Protein AF-A0A412TAF3-F1 (afdb_monomer)

Solvent-accessible surface area (backbone atoms only — not comparable to full-atom values): 7481 Å² total; per-residue (Å²): 140,86,89,80,89,81,88,76,82,87,78,91,78,76,74,83,85,88,81,88,77,90,71,84,85,82,61,80,84,85,83,58,78,62,48,98,83,64,85,66,54,72,69,39,43,49,52,48,50,59,31,57,79,37,63,73,47,73,43,37,52,54,57,53,39,33,72,66,70,71,43,83,77,82,86,73,52,61,68,49,54,50,38,54,50,51,48,51,57,61,49,42,79,80,38,82,90,62,73,44,70,41,77,44,87,99,55,32,41,22,19,51,133

Foldseek 3Di:
DDDDDDDDDDDPPDPDDDDDPPDDDDDDDDPPGPDPPQDDDQLLVQLCCVQVVPAPDFAALQRSCCRRVVDHDPVDSVVVVVSLVVNQVSVCVPPVPDDQWDADPPGGIHGYD

Nearest PDB structures (foldseek):
  4kny-assembly1_A  TM=8.733E-01  e=1.079E-05  Escherichia coli K-12
  4u88-assembly2_B  TM=8.987E-01  e=2.268E-05  Staphylococcus aureus USA300-ISMMS1
  4kfc-assembly1_A  TM=8.703E-01  e=1.321E-05  Escherichia coli K-12
  3zq7-assembly1_A  TM=8.669E-01  e=2.596E-05  Escherichia coli K-12
  4nhj-assembly1_B  TM=8.649E-01  e=3.639E-05  Klebsiella pneumoniae

Mean predicted aligned error: 11.45 Å

Sequence (113 aa):
MTVTVKITALPIYVAAPFRVKLKSQTFTTYGLIVRKDINFSVKEFDVLYMLYSNPGMAFTKQQIYEAVWHEKANGYFHAVENTIFQIRKKIKKYSSDKNYIKTVVGYGYKFEV

Secondary structure (DSSP, 8-state):
--------S------SSS-----S----SSS----TT----HHHHHHHHHHHTSTT-EEEHHHHHHHHH-S---S--HHHHHHHHHHHHHHHTT-TT---EEEETTTEEEE--

Structure (mmCIF, N/CA/C/O backbone):
data_AF-A0A412TAF3-F1
#
_entry.id   AF-A0A412TAF3-F1
#
loop_
_atom_site.group_PDB
_atom_site.id
_atom_site.type_symbol
_atom_site.label_atom_id
_atom_site.label_alt_id
_atom_site.label_comp_id
_atom_site.label_asym_id
_atom_site.label_entity_id
_atom_site.label_seq_id
_atom_site.pdbx_PDB_ins_code
_atom_site.Cartn_x
_atom_site.Cartn_y
_atom_site.Cartn_z
_atom_site.occupancy
_atom_site.B_iso_or_equiv
_atom_site.auth_seq_id
_atom_site.auth_comp_id
_atom_site.auth_asym_id
_atom_site.auth_atom_id
_atom_site.pdbx_PDB_model_num
ATOM 1 N N . MET A 1 1 ? -14.481 -29.223 -12.472 1.00 42.09 1 MET A N 1
ATOM 2 C CA . MET A 1 1 ? -14.333 -29.632 -11.061 1.00 42.09 1 MET A CA 1
ATOM 3 C C . MET A 1 1 ? -12.915 -30.114 -10.861 1.00 42.09 1 MET A C 1
ATOM 5 O O . MET A 1 1 ? -12.588 -31.125 -11.455 1.00 42.09 1 MET A O 1
ATOM 9 N N . THR A 1 2 ? -12.108 -29.422 -10.062 1.00 19.30 2 THR A N 1
ATOM 10 C CA . THR A 1 2 ? -10.991 -30.034 -9.327 1.00 19.30 2 THR A CA 1
ATOM 11 C C . THR A 1 2 ? -10.478 -29.035 -8.299 1.00 19.30 2 THR A C 1
ATOM 13 O O . THR A 1 2 ? -9.781 -28.073 -8.603 1.00 19.30 2 THR A O 1
ATOM 16 N N . VAL A 1 3 ? -10.861 -29.291 -7.054 1.00 35.84 3 VAL A N 1
ATOM 17 C CA . VAL A 1 3 ? -10.107 -28.896 -5.872 1.00 35.84 3 VAL A CA 1
ATOM 18 C C . VAL A 1 3 ? -9.151 -30.048 -5.603 1.00 35.84 3 VAL A C 1
ATOM 20 O O . VAL A 1 3 ? -9.610 -31.167 -5.399 1.00 35.84 3 VAL A O 1
ATOM 23 N N . THR A 1 4 ? -7.842 -29.806 -5.574 1.00 20.19 4 THR A N 1
ATOM 24 C CA . THR A 1 4 ? -6.937 -30.594 -4.725 1.00 20.19 4 THR A CA 1
ATOM 25 C C . THR A 1 4 ? -5.735 -29.739 -4.355 1.00 20.19 4 THR A C 1
ATOM 27 O O . THR A 1 4 ? -4.804 -29.531 -5.127 1.00 20.19 4 THR A O 1
ATOM 30 N N . VAL A 1 5 ? -5.801 -2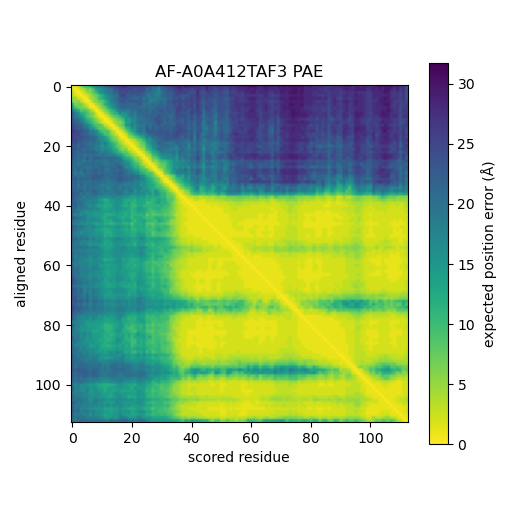9.234 -3.133 1.00 32.28 5 VAL A N 1
ATOM 31 C CA . VAL A 1 5 ? -4.711 -28.607 -2.406 1.00 32.28 5 VAL A CA 1
ATOM 32 C C . VAL A 1 5 ? -3.730 -29.707 -1.989 1.00 32.28 5 VAL A C 1
ATOM 34 O O . VAL A 1 5 ? -4.102 -30.609 -1.242 1.00 32.28 5 VAL A O 1
ATOM 37 N N . LYS A 1 6 ? -2.472 -29.626 -2.434 1.00 24.77 6 LYS A N 1
ATOM 38 C CA . LYS A 1 6 ? -1.346 -30.272 -1.746 1.00 24.77 6 LYS A CA 1
ATOM 39 C C . LYS A 1 6 ? -0.555 -29.196 -1.012 1.00 24.77 6 LYS A C 1
ATOM 41 O O . LYS A 1 6 ? 0.358 -28.587 -1.556 1.00 24.77 6 LYS A O 1
ATOM 46 N N . ILE A 1 7 ? -0.968 -28.963 0.232 1.00 39.62 7 ILE A N 1
ATOM 47 C CA . ILE A 1 7 ? -0.155 -28.318 1.261 1.00 39.62 7 ILE A CA 1
ATOM 48 C C . ILE A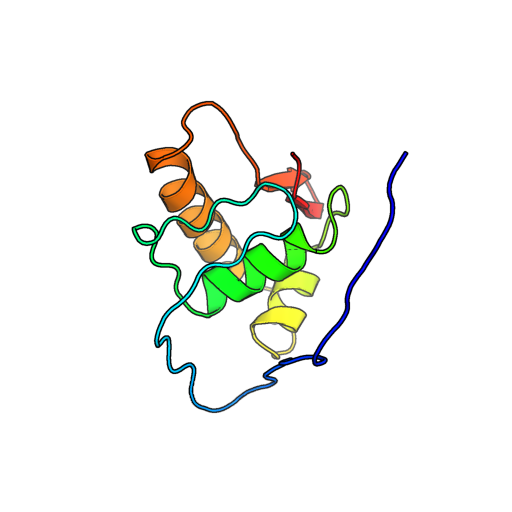 1 7 ? 0.983 -29.288 1.575 1.00 39.62 7 ILE A C 1
ATOM 50 O O . ILE A 1 7 ? 0.758 -30.343 2.163 1.00 39.62 7 ILE A O 1
ATOM 54 N N . THR A 1 8 ? 2.204 -28.941 1.188 1.00 30.89 8 THR A N 1
ATOM 55 C CA . THR A 1 8 ? 3.413 -29.548 1.750 1.00 30.89 8 THR A CA 1
ATOM 56 C C . THR A 1 8 ? 4.336 -28.424 2.199 1.00 30.89 8 THR A C 1
ATOM 58 O O . THR A 1 8 ? 4.882 -27.710 1.364 1.00 30.89 8 THR A O 1
ATOM 61 N N . ALA A 1 9 ? 4.466 -28.322 3.527 1.00 29.72 9 ALA A N 1
ATOM 62 C CA . ALA A 1 9 ? 5.249 -27.386 4.341 1.00 29.72 9 ALA A CA 1
ATOM 63 C C . ALA A 1 9 ? 4.648 -25.974 4.558 1.00 29.72 9 ALA A C 1
ATOM 65 O O . ALA A 1 9 ? 4.732 -25.083 3.719 1.00 29.72 9 ALA A O 1
ATOM 66 N N . LEU A 1 10 ? 4.049 -25.800 5.745 1.00 33.66 10 LEU A N 1
ATOM 67 C CA . LEU A 1 10 ? 3.601 -24.540 6.364 1.00 33.66 10 LEU A CA 1
ATOM 68 C C . LEU A 1 10 ? 4.814 -23.629 6.738 1.00 33.66 10 LEU A C 1
ATOM 70 O O . LEU A 1 10 ? 5.960 -24.039 6.576 1.00 33.66 10 LEU A O 1
ATOM 74 N N . PRO A 1 11 ? 4.618 -22.440 7.339 1.00 35.41 11 PRO A N 1
ATOM 75 C CA . PRO A 1 11 ? 4.403 -21.151 6.689 1.00 35.41 11 PRO A CA 1
ATOM 76 C C . PRO A 1 11 ? 5.513 -20.165 7.103 1.00 35.41 11 PRO A C 1
ATOM 78 O O . PRO A 1 11 ? 5.717 -19.923 8.290 1.00 35.41 11 PRO A O 1
ATOM 81 N N . ILE A 1 12 ? 6.228 -19.531 6.176 1.00 34.69 12 ILE A N 1
ATOM 82 C CA . ILE A 1 12 ? 7.205 -18.521 6.605 1.00 34.69 12 ILE A CA 1
ATOM 83 C C . ILE A 1 12 ? 6.494 -17.168 6.759 1.00 34.69 12 ILE A C 1
ATOM 85 O O . ILE A 1 12 ? 6.561 -16.304 5.890 1.00 34.69 12 ILE A O 1
ATOM 89 N N . TYR A 1 13 ? 5.812 -16.996 7.894 1.00 37.97 13 TYR A N 1
ATOM 90 C CA . TYR A 1 13 ? 5.621 -15.683 8.506 1.00 37.97 13 TYR A CA 1
ATOM 91 C C . TYR A 1 13 ? 6.969 -15.270 9.109 1.00 37.97 13 TYR A C 1
ATOM 93 O O . TYR A 1 13 ? 7.330 -15.740 10.186 1.00 37.97 13 TYR A O 1
ATOM 101 N N . VAL A 1 14 ? 7.733 -14.409 8.430 1.00 32.25 14 VAL A N 1
ATOM 102 C CA . VAL A 1 14 ? 8.843 -13.707 9.093 1.00 32.25 14 VAL A CA 1
ATOM 103 C C . VAL A 1 14 ? 8.290 -12.416 9.681 1.00 32.25 14 VAL A C 1
ATOM 105 O O . VAL A 1 14 ? 8.307 -11.370 9.040 1.00 32.25 14 VAL A O 1
ATOM 108 N N . ALA A 1 15 ? 7.820 -12.498 10.926 1.00 27.47 15 ALA A N 1
ATOM 109 C CA . ALA A 1 15 ? 7.973 -11.371 11.835 1.00 27.47 15 ALA A CA 1
ATOM 110 C C . ALA A 1 15 ? 9.484 -11.093 11.958 1.00 27.47 15 ALA A C 1
ATOM 112 O O . ALA A 1 15 ? 10.275 -12.026 12.094 1.00 27.47 15 ALA A O 1
ATOM 113 N N . ALA A 1 16 ? 9.884 -9.830 11.810 1.00 24.14 16 ALA A N 1
ATOM 114 C CA . ALA A 1 16 ? 11.274 -9.358 11.825 1.00 24.14 16 ALA A CA 1
ATOM 115 C C . ALA A 1 16 ? 12.136 -9.930 12.983 1.00 24.14 16 ALA A C 1
ATOM 117 O O . ALA A 1 16 ? 11.575 -10.325 14.002 1.00 24.14 16 ALA A O 1
ATOM 118 N N . PRO A 1 17 ? 13.488 -9.882 12.932 1.00 39.03 17 PRO A N 1
ATOM 119 C CA . PRO A 1 17 ? 14.386 -9.404 11.881 1.00 39.03 17 PRO A CA 1
ATOM 120 C C . PRO A 1 17 ? 15.211 -10.565 11.274 1.00 39.03 17 PRO A C 1
ATOM 122 O O . PRO A 1 17 ? 15.390 -11.604 11.889 1.00 39.03 17 PRO A O 1
ATOM 125 N N . PHE A 1 18 ? 15.801 -10.356 10.096 1.00 26.97 18 PHE A N 1
ATOM 126 C CA . PHE A 1 18 ? 16.824 -11.203 9.448 1.00 26.97 18 PHE A CA 1
ATOM 127 C C . PHE A 1 18 ? 16.408 -12.258 8.397 1.00 26.97 18 PHE A C 1
ATOM 129 O O . PHE A 1 18 ? 15.825 -13.300 8.666 1.00 26.97 18 PHE A O 1
ATOM 136 N N . ARG A 1 19 ? 16.985 -11.999 7.208 1.00 29.14 19 ARG A N 1
ATOM 137 C CA . ARG A 1 19 ? 17.466 -12.908 6.147 1.00 29.14 19 ARG A CA 1
ATOM 138 C C . ARG A 1 19 ? 16.440 -13.512 5.191 1.00 29.14 19 ARG A C 1
ATOM 140 O O . ARG A 1 19 ? 16.244 -14.719 5.121 1.00 29.14 19 ARG A O 1
ATOM 147 N N . VAL A 1 20 ? 16.000 -12.673 4.257 1.00 32.12 20 VAL A N 1
ATOM 148 C CA . VAL A 1 20 ? 15.571 -13.144 2.938 1.00 32.12 20 VAL A CA 1
ATOM 149 C C . VAL A 1 20 ? 16.818 -13.495 2.105 1.00 32.12 20 VAL A C 1
ATOM 151 O O . VAL A 1 20 ? 17.484 -12.615 1.560 1.00 32.12 20 VAL A O 1
ATOM 154 N N . LYS A 1 21 ? 17.166 -14.784 2.004 1.00 26.19 21 LYS A N 1
ATOM 155 C CA . LYS A 1 21 ? 18.056 -15.294 0.944 1.00 26.19 21 LYS A CA 1
ATOM 156 C C . LYS A 1 21 ? 17.176 -15.713 -0.234 1.00 26.19 21 LYS A C 1
ATOM 158 O O . LYS A 1 21 ? 16.698 -16.840 -0.284 1.00 26.19 21 LYS A O 1
ATOM 163 N N . LEU A 1 22 ? 16.982 -14.807 -1.192 1.00 43.25 22 LEU A N 1
ATOM 164 C CA . LEU A 1 22 ? 16.392 -15.137 -2.493 1.00 43.25 22 LEU A CA 1
ATOM 165 C C . LEU A 1 22 ? 17.405 -15.965 -3.296 1.00 43.25 22 LEU A C 1
ATOM 167 O O . LEU A 1 22 ? 18.161 -15.440 -4.110 1.00 43.25 22 LEU A O 1
ATOM 171 N N . LYS A 1 23 ? 17.453 -17.273 -3.039 1.00 31.98 23 LYS A N 1
ATOM 172 C CA . LYS A 1 23 ? 18.064 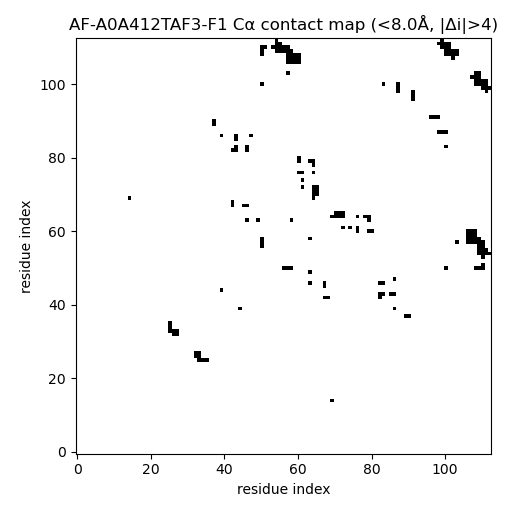-18.244 -3.947 1.00 31.98 23 LYS A CA 1
ATOM 173 C C . LYS A 1 23 ? 16.955 -19.104 -4.534 1.00 31.98 23 LYS A C 1
ATOM 175 O O . LYS A 1 23 ? 16.458 -20.002 -3.876 1.00 31.98 23 LYS A O 1
ATOM 180 N N . SER A 1 24 ? 16.643 -18.785 -5.790 1.00 36.28 24 SER A N 1
ATOM 181 C CA . SER A 1 24 ? 15.932 -19.597 -6.778 1.00 36.28 24 SER A CA 1
ATOM 182 C C . SER A 1 24 ? 14.509 -20.066 -6.432 1.00 36.28 24 SER A C 1
ATOM 184 O O . SER A 1 24 ? 14.328 -20.885 -5.546 1.00 36.28 24 SER A O 1
ATOM 186 N N . GLN A 1 25 ? 13.573 -19.675 -7.307 1.00 39.53 25 GLN A N 1
ATOM 187 C CA . GLN A 1 25 ? 12.383 -20.413 -7.771 1.00 39.53 25 GLN A CA 1
ATOM 188 C C . GLN A 1 25 ? 11.014 -19.757 -7.507 1.00 39.53 25 GLN A C 1
ATOM 190 O O . GLN A 1 25 ? 10.755 -19.117 -6.497 1.00 39.53 25 GLN A O 1
ATOM 195 N N . THR A 1 26 ? 10.206 -19.889 -8.558 1.00 37.34 26 THR A N 1
ATOM 196 C CA . THR A 1 26 ? 8.855 -19.413 -8.888 1.00 37.34 26 THR A CA 1
ATOM 197 C C . THR A 1 26 ? 7.808 -19.527 -7.787 1.00 37.34 26 THR A C 1
ATOM 199 O O . THR A 1 26 ? 7.687 -20.581 -7.174 1.00 37.34 26 THR A O 1
ATOM 202 N N . PHE A 1 27 ? 6.930 -18.520 -7.689 1.00 42.59 27 PHE A N 1
ATOM 203 C CA . PHE A 1 27 ? 5.658 -18.652 -6.975 1.00 42.59 27 PHE A CA 1
ATOM 204 C C . PHE A 1 27 ? 4.487 -18.241 -7.868 1.00 42.59 27 PHE A C 1
ATOM 206 O O . PHE A 1 27 ? 4.317 -17.080 -8.231 1.00 42.59 27 PHE A O 1
ATOM 213 N N . THR A 1 28 ? 3.708 -19.258 -8.231 1.00 36.69 28 THR A N 1
ATOM 214 C CA . THR A 1 28 ? 2.347 -19.163 -8.753 1.00 36.69 28 THR A CA 1
ATOM 215 C C . THR A 1 28 ? 1.437 -19.432 -7.571 1.00 36.69 28 THR A C 1
ATOM 217 O O . THR A 1 28 ? 1.556 -20.504 -6.979 1.00 36.69 28 THR A O 1
ATOM 220 N N . THR A 1 29 ? 0.530 -18.516 -7.238 1.00 37.53 29 THR A N 1
ATOM 221 C CA . THR A 1 29 ? -0.633 -18.912 -6.440 1.00 37.53 29 THR A CA 1
ATOM 222 C C . THR A 1 29 ? -1.947 -18.775 -7.186 1.00 37.53 29 THR A C 1
ATOM 224 O O . THR A 1 29 ? -2.639 -19.747 -7.169 1.00 37.53 29 THR A O 1
ATOM 227 N N . TYR A 1 30 ? -2.281 -17.775 -7.987 1.00 33.03 30 TYR A N 1
ATOM 228 C CA . TYR A 1 30 ? -3.525 -17.707 -8.807 1.00 33.03 30 TYR A CA 1
ATOM 229 C C . TYR A 1 30 ? -3.434 -16.510 -9.785 1.00 33.03 30 TYR A C 1
ATOM 231 O O . TYR A 1 30 ? -4.176 -15.533 -9.683 1.00 33.03 30 TYR A O 1
ATOM 239 N N . GLY A 1 31 ? -2.428 -16.505 -10.666 1.00 40.88 31 GLY A N 1
ATOM 240 C CA . GLY A 1 31 ? -2.313 -15.513 -11.749 1.00 40.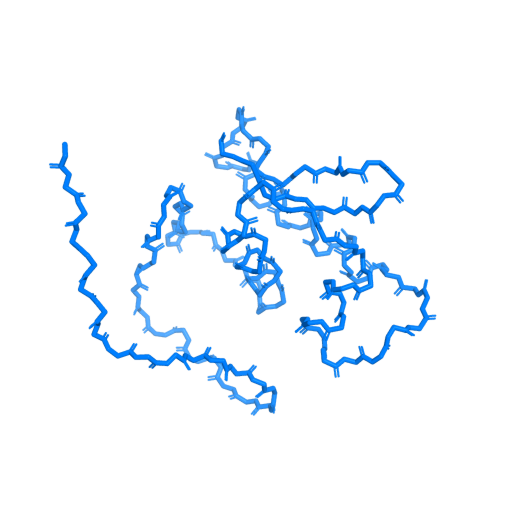88 31 GLY A CA 1
ATOM 241 C C . GLY A 1 31 ? -1.400 -14.302 -11.516 1.00 40.88 31 GLY A C 1
ATOM 242 O O . GLY A 1 31 ? -1.226 -13.514 -12.443 1.00 40.88 31 GLY A O 1
ATOM 243 N N . LEU A 1 32 ? -0.746 -14.155 -10.356 1.00 40.09 32 LEU A N 1
ATOM 244 C CA . LEU A 1 32 ? 0.338 -13.178 -10.226 1.00 40.09 32 LEU A CA 1
ATOM 245 C C . LEU A 1 32 ? 1.648 -13.806 -10.717 1.00 40.09 32 LEU A C 1
ATOM 247 O O . LEU A 1 32 ? 2.332 -14.513 -9.983 1.00 40.09 32 LEU A O 1
ATOM 251 N N . ILE A 1 33 ? 1.977 -13.591 -11.992 1.00 42.22 33 ILE A N 1
ATOM 252 C CA . ILE A 1 33 ? 3.267 -14.000 -12.552 1.00 42.22 33 ILE A CA 1
ATOM 253 C C . ILE A 1 33 ? 4.338 -13.105 -11.917 1.00 42.22 33 ILE A C 1
ATOM 255 O O . ILE A 1 33 ? 4.632 -12.020 -12.422 1.00 42.22 33 ILE A O 1
ATOM 259 N N . VAL A 1 34 ? 4.957 -13.552 -10.821 1.00 47.12 34 VAL A N 1
ATOM 260 C CA . VAL A 1 34 ? 6.276 -13.040 -10.434 1.00 47.12 34 VAL A CA 1
ATOM 261 C C . VAL A 1 34 ? 7.252 -13.592 -11.470 1.00 47.12 34 VAL A C 1
ATOM 263 O O . VAL A 1 34 ? 7.847 -14.657 -11.300 1.00 47.12 34 VAL A O 1
ATOM 266 N N . ARG A 1 35 ? 7.343 -12.912 -12.623 1.00 45.06 35 ARG A N 1
ATOM 267 C CA . ARG A 1 35 ? 8.394 -13.196 -13.600 1.00 45.06 35 ARG A CA 1
ATOM 268 C C . ARG A 1 35 ? 9.725 -13.029 -12.883 1.00 45.06 35 ARG A C 1
ATOM 270 O O . ARG A 1 35 ? 9.884 -12.115 -12.076 1.00 45.06 35 ARG A O 1
ATOM 277 N N . LYS A 1 36 ? 10.695 -13.859 -13.260 1.00 50.31 36 LYS A N 1
ATOM 278 C CA . LYS A 1 36 ? 12.095 -13.773 -12.821 1.00 50.31 36 LYS A CA 1
ATOM 279 C C . LYS A 1 36 ? 12.687 -12.352 -12.940 1.00 50.31 36 LYS A C 1
ATOM 281 O O . LYS A 1 36 ? 13.650 -12.046 -12.250 1.00 50.31 36 LYS A O 1
ATOM 286 N N . ASP A 1 37 ? 12.083 -11.494 -13.763 1.00 57.31 37 ASP A N 1
ATOM 287 C CA . ASP A 1 37 ? 12.579 -10.161 -14.112 1.00 57.31 37 ASP A CA 1
ATOM 288 C C . ASP A 1 37 ? 11.930 -9.006 -13.318 1.0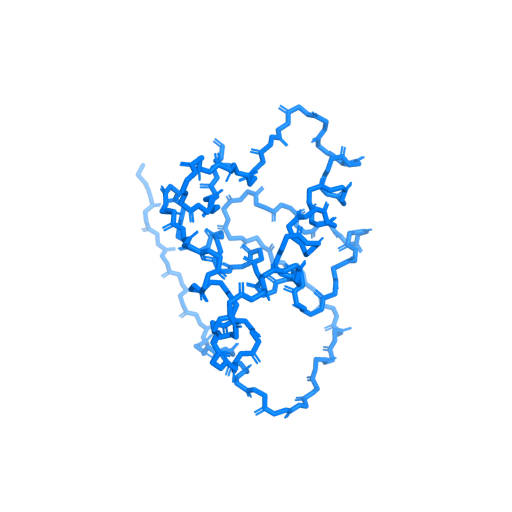0 57.31 37 ASP A C 1
ATOM 290 O O . ASP A 1 37 ? 12.323 -7.846 -13.482 1.00 57.31 37 ASP A O 1
ATOM 294 N N . ILE A 1 38 ? 10.932 -9.269 -12.459 1.00 70.88 38 ILE A N 1
ATOM 295 C CA . ILE A 1 38 ? 10.321 -8.228 -11.612 1.00 70.88 38 ILE A CA 1
ATOM 296 C C . ILE A 1 38 ? 10.860 -8.335 -10.190 1.00 70.88 38 ILE A C 1
ATOM 298 O O . ILE A 1 38 ? 10.367 -9.103 -9.370 1.00 70.88 38 ILE A O 1
ATOM 302 N N . ASN A 1 39 ? 11.853 -7.504 -9.883 1.00 76.38 39 ASN A N 1
ATOM 303 C CA . ASN A 1 39 ? 12.403 -7.421 -8.536 1.00 76.38 39 ASN A CA 1
ATOM 304 C C . ASN A 1 39 ? 11.549 -6.504 -7.658 1.00 76.38 39 ASN A C 1
ATOM 306 O O . ASN A 1 39 ? 11.501 -5.286 -7.871 1.00 76.38 39 ASN A O 1
ATOM 310 N N . PHE A 1 40 ? 10.918 -7.083 -6.641 1.00 82.31 40 PHE A N 1
ATOM 311 C CA . PHE A 1 40 ? 10.272 -6.347 -5.560 1.00 82.31 40 PHE A CA 1
ATOM 312 C C . PHE A 1 40 ? 11.221 -6.195 -4.367 1.00 82.31 40 PHE A C 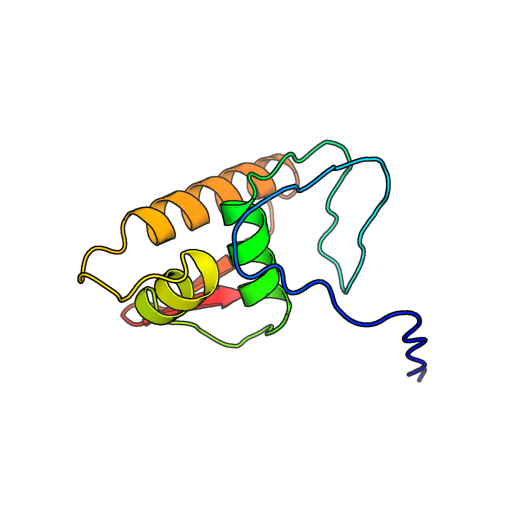1
ATOM 314 O O . PHE A 1 40 ? 12.059 -7.060 -4.109 1.00 82.31 40 PHE A O 1
ATOM 321 N N . SER A 1 41 ? 11.105 -5.084 -3.642 1.00 85.56 41 SER A N 1
ATOM 322 C CA . SER A 1 41 ? 11.671 -4.989 -2.296 1.00 85.56 41 SER A CA 1
ATOM 323 C C . SER A 1 41 ? 10.884 -5.895 -1.345 1.00 85.56 41 SER A C 1
ATOM 325 O O . SER A 1 41 ? 9.763 -6.299 -1.653 1.00 85.56 41 SER A O 1
ATOM 327 N N . VAL A 1 42 ? 11.445 -6.183 -0.168 1.00 82.56 42 VAL A N 1
ATOM 328 C CA . VAL A 1 42 ? 10.762 -6.996 0.854 1.00 82.56 42 VAL A CA 1
ATOM 329 C C . VAL A 1 42 ? 9.387 -6.404 1.186 1.00 82.56 42 VAL A C 1
ATOM 331 O O . VAL A 1 42 ? 8.381 -7.086 1.065 1.00 82.56 42 VAL A O 1
ATOM 334 N N . LYS A 1 43 ? 9.319 -5.094 1.459 1.00 88.94 43 LYS A N 1
ATOM 335 C CA . LYS A 1 43 ? 8.059 -4.411 1.797 1.00 88.94 43 LYS A CA 1
ATOM 336 C C . LYS A 1 43 ? 7.056 -4.392 0.647 1.00 88.94 43 LYS A C 1
ATOM 338 O O . LYS A 1 43 ? 5.861 -4.538 0.875 1.00 88.94 43 LYS A O 1
ATOM 343 N N . GLU A 1 44 ? 7.521 -4.221 -0.588 1.00 89.62 44 GLU A N 1
ATOM 344 C CA . GLU A 1 44 ? 6.637 -4.299 -1.754 1.00 89.62 44 GLU A CA 1
ATOM 345 C C . GLU A 1 44 ? 6.040 -5.697 -1.914 1.00 89.62 44 GLU A C 1
ATOM 347 O O . GLU A 1 44 ? 4.851 -5.824 -2.204 1.00 89.62 44 GLU A O 1
ATOM 352 N N . PHE A 1 45 ? 6.854 -6.735 -1.713 1.00 86.19 45 PHE A N 1
ATOM 353 C CA . PHE A 1 45 ? 6.392 -8.113 -1.766 1.00 86.19 45 PHE A CA 1
ATOM 354 C C . PHE A 1 45 ? 5.394 -8.409 -0.646 1.00 86.19 45 PHE A C 1
ATOM 356 O O . PHE A 1 45 ? 4.329 -8.945 -0.930 1.00 86.19 45 PHE A O 1
ATOM 363 N N . ASP A 1 46 ? 5.683 -7.997 0.588 1.00 87.69 46 ASP A N 1
ATOM 364 C CA . ASP A 1 46 ? 4.810 -8.226 1.742 1.00 87.69 46 ASP A CA 1
ATOM 365 C C . ASP A 1 46 ? 3.440 -7.550 1.563 1.00 87.69 46 ASP A C 1
ATOM 367 O O . ASP A 1 46 ? 2.403 -8.189 1.752 1.00 87.69 46 ASP A O 1
ATOM 371 N N . VAL A 1 47 ? 3.411 -6.282 1.120 1.00 93.56 47 VAL A N 1
ATOM 372 C CA . VAL A 1 47 ? 2.155 -5.575 0.799 1.00 93.56 47 VAL A CA 1
ATOM 373 C C . VAL A 1 47 ? 1.400 -6.299 -0.312 1.00 93.56 47 VAL A C 1
ATOM 375 O O . VAL A 1 47 ? 0.192 -6.518 -0.203 1.00 93.56 47 VAL A O 1
ATOM 378 N N . LEU A 1 48 ? 2.091 -6.666 -1.392 1.00 90.38 48 LEU A N 1
ATOM 379 C CA . LEU A 1 48 ? 1.463 -7.346 -2.518 1.00 90.38 48 LEU A CA 1
ATOM 380 C C . LEU A 1 48 ? 0.881 -8.694 -2.091 1.00 90.38 48 LEU A C 1
ATOM 382 O O . LEU A 1 48 ? -0.268 -8.972 -2.415 1.00 90.38 48 LEU A O 1
ATOM 386 N N . TYR A 1 49 ? 1.630 -9.487 -1.329 1.00 86.75 49 TYR A N 1
ATOM 387 C CA . TYR A 1 49 ? 1.204 -10.781 -0.807 1.00 86.75 49 TYR A CA 1
ATOM 388 C C . TYR A 1 49 ? -0.004 -10.657 0.126 1.00 86.75 49 TYR A C 1
ATOM 390 O O . TYR A 1 49 ? -0.955 -11.428 -0.006 1.00 86.75 49 TYR A O 1
ATOM 398 N N . MET A 1 50 ? -0.009 -9.664 1.021 1.00 90.25 50 MET A N 1
ATOM 399 C CA . MET A 1 50 ? -1.131 -9.392 1.926 1.00 90.25 50 MET A CA 1
ATOM 400 C C . MET A 1 50 ? -2.430 -9.125 1.154 1.00 90.25 50 MET A C 1
ATOM 402 O O . MET A 1 50 ? -3.459 -9.741 1.443 1.00 90.25 50 MET A O 1
ATOM 406 N N . LEU A 1 51 ? -2.381 -8.236 0.156 1.00 91.38 51 LEU A N 1
ATOM 407 C CA . LEU A 1 51 ? -3.542 -7.907 -0.676 1.00 91.38 51 LEU A CA 1
ATOM 408 C C . LEU A 1 51 ? -3.956 -9.102 -1.545 1.00 91.38 51 LEU A C 1
ATOM 410 O O . LEU A 1 51 ? -5.137 -9.415 -1.664 1.00 91.38 51 LEU A O 1
ATOM 414 N N . TYR A 1 52 ? -2.976 -9.777 -2.136 1.00 86.50 52 TYR A N 1
ATOM 415 C CA . TYR A 1 52 ? -3.171 -10.897 -3.045 1.00 86.50 52 TYR A CA 1
ATOM 416 C C . TYR A 1 52 ? -3.819 -12.115 -2.383 1.00 86.50 52 TYR A C 1
ATOM 418 O O . TYR A 1 52 ? -4.675 -12.765 -2.977 1.00 86.50 52 TYR A O 1
ATOM 426 N N . SER A 1 53 ? -3.424 -12.407 -1.144 1.00 84.94 53 SER A N 1
ATOM 427 C CA . SER A 1 53 ? -3.953 -13.533 -0.366 1.00 84.94 53 SER A CA 1
ATOM 428 C C . SER A 1 53 ? -5.414 -13.330 0.050 1.00 84.94 53 SER A C 1
ATOM 430 O O . SER A 1 53 ? -6.053 -14.277 0.495 1.00 84.94 53 SER A O 1
ATOM 432 N N . ASN A 1 54 ? -5.948 -12.113 -0.109 1.00 86.50 54 ASN A N 1
ATOM 433 C CA . ASN A 1 54 ? -7.314 -11.735 0.248 1.00 86.50 54 ASN A CA 1
ATOM 434 C C . ASN A 1 54 ? -7.991 -10.995 -0.928 1.00 86.50 54 ASN A C 1
ATOM 436 O O . ASN A 1 54 ? -8.301 -9.802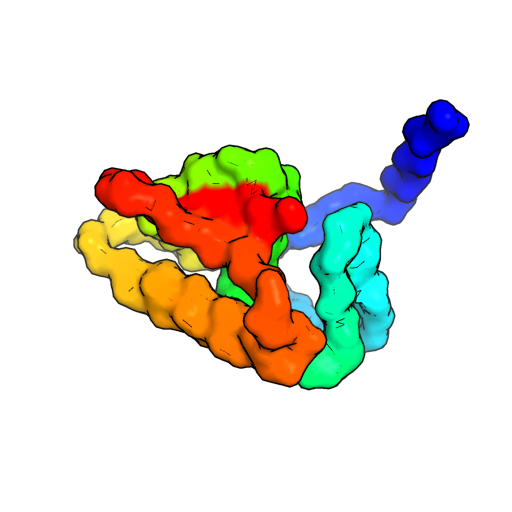 -0.821 1.00 86.50 54 ASN A O 1
ATOM 440 N N . PRO A 1 55 ? -8.200 -11.661 -2.080 1.00 84.00 55 PRO A N 1
ATOM 441 C CA . PRO A 1 55 ? -8.737 -11.013 -3.272 1.00 84.00 55 PRO A CA 1
ATOM 442 C C . PRO A 1 55 ? -10.139 -10.447 -3.011 1.00 84.00 55 PRO A C 1
ATOM 444 O O . PRO A 1 55 ? -10.975 -11.079 -2.370 1.00 84.00 55 PRO A O 1
ATOM 447 N N . GLY A 1 56 ? -10.398 -9.233 -3.500 1.00 87.25 56 GLY A N 1
ATOM 448 C CA . GLY A 1 56 ? -11.663 -8.520 -3.293 1.00 87.25 56 GLY A CA 1
ATOM 449 C C . GLY A 1 56 ? -11.809 -7.840 -1.927 1.00 87.25 56 GLY A C 1
ATOM 450 O O . GLY A 1 56 ? -12.622 -6.920 -1.808 1.00 87.25 56 GLY A O 1
ATOM 451 N N . MET A 1 57 ? -11.001 -8.205 -0.927 1.00 93.62 57 MET A N 1
ATOM 452 C CA . MET A 1 57 ? -11.007 -7.560 0.386 1.00 93.62 57 MET A CA 1
ATOM 453 C C . MET A 1 57 ? -10.212 -6.252 0.350 1.00 93.62 57 MET A C 1
ATOM 455 O O . MET A 1 57 ? -9.088 -6.192 -0.153 1.00 93.62 57 MET A O 1
ATOM 459 N N . ALA A 1 58 ? -10.808 -5.188 0.887 1.00 96.31 58 ALA A N 1
ATOM 460 C CA . ALA A 1 58 ? -10.133 -3.912 1.058 1.00 96.31 58 ALA A CA 1
ATOM 461 C C . ALA A 1 58 ? -9.461 -3.845 2.430 1.00 96.31 58 ALA A C 1
ATOM 463 O O . ALA A 1 58 ? -10.052 -4.247 3.429 1.00 96.31 58 ALA A O 1
ATOM 464 N N . PHE A 1 59 ? -8.263 -3.269 2.472 1.00 97.44 59 PHE A N 1
ATOM 465 C CA . PHE A 1 59 ? -7.531 -2.969 3.698 1.00 97.44 59 PHE A CA 1
ATOM 466 C C . PHE A 1 59 ? -7.282 -1.474 3.809 1.00 97.44 59 PHE A C 1
ATOM 468 O O . PHE A 1 59 ? -6.975 -0.807 2.812 1.00 97.44 59 PHE A O 1
ATOM 475 N N . THR A 1 60 ? -7.381 -0.946 5.024 1.00 97.38 60 THR A N 1
ATOM 476 C CA . THR A 1 60 ? -7.032 0.444 5.303 1.00 97.38 60 THR A CA 1
ATOM 477 C C . THR A 1 60 ? -5.524 0.650 5.222 1.00 97.38 60 THR A C 1
ATOM 479 O O . THR A 1 60 ? -4.728 -0.280 5.373 1.00 97.38 60 THR A O 1
ATOM 482 N N . LYS A 1 61 ? -5.101 1.902 5.015 1.00 96.12 61 LYS A N 1
ATOM 483 C CA . LYS A 1 61 ? -3.670 2.248 5.032 1.00 96.12 61 LYS A CA 1
ATOM 484 C C . LYS A 1 61 ? -3.014 1.871 6.367 1.00 96.12 61 LYS A C 1
ATOM 486 O O . LYS A 1 61 ? -1.888 1.388 6.370 1.00 96.12 61 LYS A O 1
ATOM 491 N N . GLN A 1 62 ? -3.749 2.032 7.468 1.00 96.50 62 GLN A N 1
ATOM 492 C CA . GLN A 1 62 ? -3.329 1.618 8.803 1.00 96.50 62 GLN A CA 1
ATOM 493 C C . GLN A 1 62 ? -3.112 0.109 8.900 1.00 96.50 62 GLN A C 1
ATOM 495 O O . GLN A 1 62 ? -2.038 -0.312 9.313 1.00 96.50 62 GLN A O 1
ATOM 500 N N . GLN A 1 63 ? -4.085 -0.697 8.467 1.00 96.19 63 GLN A N 1
ATOM 501 C CA . GLN A 1 63 ? -3.976 -2.158 8.513 1.00 96.19 63 GLN A CA 1
ATOM 502 C C . GLN A 1 63 ? -2.766 -2.659 7.724 1.00 96.19 63 GLN A C 1
ATOM 504 O O . GLN A 1 63 ? -2.037 -3.524 8.198 1.00 96.19 63 GLN A O 1
ATOM 509 N N . ILE A 1 64 ? -2.528 -2.094 6.537 1.00 96.31 64 ILE A N 1
ATOM 510 C CA . ILE A 1 64 ? -1.366 -2.455 5.717 1.00 96.31 64 ILE A CA 1
ATOM 511 C C . ILE A 1 64 ? -0.066 -2.041 6.414 1.00 96.31 64 ILE A C 1
ATOM 513 O O . ILE A 1 64 ? 0.884 -2.821 6.442 1.00 96.31 64 ILE A O 1
ATOM 517 N N . TYR A 1 65 ? -0.015 -0.834 6.986 1.00 96.12 65 TYR A N 1
ATOM 518 C CA . TYR A 1 65 ? 1.167 -0.353 7.697 1.00 96.12 65 TYR A CA 1
ATOM 519 C C . TYR A 1 65 ? 1.505 -1.250 8.889 1.00 96.12 65 TYR A C 1
ATOM 521 O O . TYR A 1 65 ? 2.610 -1.770 8.967 1.00 96.12 65 TYR A O 1
ATOM 529 N N . GLU A 1 66 ? 0.545 -1.499 9.775 1.00 94.88 66 GLU A N 1
ATOM 530 C CA . GLU A 1 66 ? 0.761 -2.292 10.988 1.00 94.88 66 GLU A CA 1
ATOM 531 C C . GLU A 1 66 ? 1.121 -3.748 10.664 1.00 94.88 66 GLU A C 1
ATOM 533 O O . GLU A 1 66 ? 2.016 -4.319 11.290 1.00 94.88 66 GLU A O 1
ATOM 538 N N . ALA A 1 67 ? 0.495 -4.335 9.639 1.00 92.12 67 ALA A N 1
ATOM 539 C CA . ALA A 1 67 ? 0.778 -5.706 9.224 1.00 92.12 67 ALA A CA 1
ATOM 540 C C . ALA A 1 67 ? 2.166 -5.865 8.589 1.00 92.12 67 ALA A C 1
ATOM 542 O O . ALA A 1 67 ? 2.829 -6.870 8.836 1.00 92.12 67 ALA A O 1
ATOM 543 N N . VAL A 1 68 ? 2.606 -4.899 7.775 1.00 92.56 68 VAL A N 1
ATOM 544 C CA . VAL A 1 68 ? 3.841 -5.024 6.984 1.00 92.56 68 VAL A CA 1
ATOM 545 C C . VAL A 1 68 ? 5.042 -4.362 7.657 1.00 92.56 68 VAL A C 1
ATOM 547 O O . VAL A 1 68 ? 6.157 -4.871 7.558 1.00 92.56 68 VAL A O 1
ATOM 550 N N . TRP A 1 69 ? 4.872 -3.228 8.333 1.00 92.00 69 TRP A N 1
ATOM 551 C CA . TRP A 1 69 ? 5.951 -2.559 9.070 1.00 92.00 69 TRP A CA 1
ATOM 552 C C . TRP A 1 69 ? 6.111 -3.084 10.495 1.00 92.00 69 TRP A C 1
ATOM 554 O O . TRP A 1 69 ? 7.194 -2.925 11.045 1.00 92.00 69 TRP A O 1
ATOM 564 N N . HIS A 1 70 ? 5.109 -3.778 11.049 1.00 90.19 70 HIS A N 1
ATOM 565 C CA . HIS A 1 70 ? 5.112 -4.271 12.435 1.00 90.19 70 HIS A CA 1
ATOM 566 C C . HIS A 1 70 ? 5.282 -3.151 13.470 1.00 90.19 70 HIS A C 1
ATOM 568 O O . HIS A 1 70 ? 5.852 -3.339 14.542 1.00 90.19 70 HIS A O 1
ATOM 574 N N . GLU A 1 71 ? 4.762 -1.975 13.137 1.00 90.19 71 GLU A N 1
ATOM 575 C CA . GLU A 1 71 ? 4.802 -0.773 13.956 1.00 90.19 71 GLU A CA 1
ATOM 576 C C . GLU A 1 71 ? 3.387 -0.240 14.130 1.00 90.19 71 GLU A C 1
ATOM 578 O O . GLU A 1 71 ? 2.557 -0.367 13.230 1.00 90.19 71 GLU A O 1
ATOM 583 N N . LYS A 1 72 ? 3.113 0.399 15.271 1.00 89.00 72 LYS A N 1
ATOM 584 C CA . LYS A 1 72 ? 1.837 1.090 15.473 1.00 89.00 72 LYS A CA 1
ATOM 585 C C . LYS A 1 72 ? 1.705 2.240 14.482 1.00 89.00 72 LYS A C 1
ATOM 587 O O . LYS A 1 72 ? 2.666 2.975 14.245 1.00 89.00 72 LYS A O 1
ATOM 592 N N . ALA A 1 73 ? 0.504 2.431 13.951 1.00 86.62 73 ALA A N 1
ATOM 593 C CA . ALA A 1 73 ? 0.230 3.563 13.087 1.00 86.62 73 ALA A CA 1
ATOM 594 C C . ALA A 1 73 ? 0.480 4.898 13.801 1.00 86.62 73 ALA A C 1
ATOM 596 O O . ALA A 1 73 ? -0.041 5.158 14.883 1.00 86.62 73 ALA A O 1
ATOM 597 N N . ASN A 1 74 ? 1.245 5.769 13.147 1.00 82.62 74 ASN A N 1
ATOM 598 C CA . ASN A 1 74 ? 1.524 7.136 13.591 1.00 82.62 74 ASN A CA 1
ATOM 599 C C . ASN A 1 74 ? 0.640 8.183 12.880 1.00 82.62 74 ASN A C 1
ATOM 601 O O . ASN A 1 74 ? 0.881 9.379 13.006 1.00 82.62 74 ASN A O 1
ATOM 605 N N . GLY A 1 75 ? -0.351 7.737 12.097 1.00 84.19 75 GLY A N 1
ATOM 606 C CA . GLY A 1 75 ? -1.215 8.592 11.275 1.00 84.19 75 GLY A CA 1
ATOM 607 C C . GLY A 1 75 ? -0.624 8.996 9.917 1.00 84.19 75 GLY A C 1
ATOM 608 O O . GLY A 1 75 ? -1.353 9.519 9.077 1.00 84.19 75 GLY A O 1
ATOM 609 N N . TYR A 1 76 ? 0.653 8.700 9.653 1.00 86.31 76 TYR A N 1
ATOM 610 C CA . TYR A 1 76 ? 1.339 9.026 8.402 1.00 86.31 76 TYR A CA 1
ATOM 611 C C . TYR A 1 76 ? 1.620 7.764 7.585 1.00 86.31 76 TYR A C 1
ATOM 613 O O . TYR A 1 76 ? 2.593 7.046 7.797 1.00 86.31 76 TYR A O 1
ATOM 621 N N . PHE A 1 77 ? 0.781 7.510 6.581 1.00 93.00 77 PHE A N 1
ATOM 622 C CA . PHE A 1 77 ? 0.847 6.281 5.781 1.00 93.00 77 PHE A CA 1
ATOM 623 C C . PHE A 1 77 ? 1.557 6.439 4.429 1.00 93.00 77 PHE A C 1
ATOM 625 O O . PHE A 1 77 ? 1.350 5.631 3.521 1.00 93.00 77 PHE A O 1
ATOM 632 N N . HIS A 1 78 ? 2.426 7.444 4.287 1.00 94.00 78 HIS A N 1
ATOM 633 C CA . HIS A 1 78 ? 3.177 7.690 3.049 1.00 94.00 78 HIS A CA 1
ATOM 634 C C . HIS A 1 78 ? 4.042 6.497 2.628 1.00 94.00 78 HIS A C 1
ATOM 636 O O . HIS A 1 78 ? 4.211 6.242 1.436 1.00 94.00 78 HIS A O 1
ATOM 642 N N . ALA A 1 79 ? 4.539 5.717 3.594 1.00 94.25 79 ALA A N 1
ATOM 643 C CA . ALA A 1 79 ? 5.267 4.483 3.319 1.00 94.25 79 ALA A CA 1
ATOM 644 C C . ALA A 1 79 ? 4.398 3.465 2.556 1.00 94.25 79 ALA A C 1
ATOM 646 O O . ALA A 1 79 ? 4.850 2.886 1.565 1.00 94.25 79 ALA A O 1
ATOM 647 N N . VAL A 1 80 ? 3.131 3.304 2.955 1.00 96.31 80 VAL A N 1
ATOM 648 C CA . VAL A 1 80 ? 2.164 2.434 2.267 1.00 96.31 80 VAL A CA 1
ATOM 649 C C . VAL A 1 80 ? 1.847 2.984 0.881 1.00 96.31 80 VAL A C 1
ATOM 651 O O . VAL A 1 80 ? 1.904 2.247 -0.099 1.00 96.31 80 VAL A O 1
ATOM 654 N N . GLU A 1 81 ? 1.562 4.282 0.774 1.00 96.50 81 GLU A N 1
ATOM 655 C CA . GLU A 1 81 ? 1.224 4.934 -0.498 1.00 96.50 81 GLU A CA 1
ATOM 656 C C . GLU A 1 81 ? 2.347 4.800 -1.532 1.00 96.50 81 GLU A C 1
ATOM 658 O O . GLU A 1 81 ? 2.100 4.366 -2.661 1.00 96.50 81 GLU A O 1
ATOM 663 N N . ASN A 1 82 ? 3.588 5.096 -1.135 1.00 96.81 82 ASN A N 1
ATOM 664 C CA . ASN A 1 82 ? 4.753 4.936 -1.998 1.00 96.81 82 ASN A CA 1
ATOM 665 C C . ASN A 1 82 ? 4.962 3.464 -2.378 1.00 96.81 82 ASN A C 1
ATOM 667 O O . ASN A 1 82 ? 5.213 3.163 -3.541 1.00 96.81 82 ASN A O 1
ATOM 671 N N . THR A 1 83 ? 4.797 2.531 -1.438 1.00 96.06 83 THR A N 1
ATOM 672 C CA . THR A 1 83 ? 4.951 1.095 -1.719 1.00 96.06 83 THR A CA 1
ATOM 673 C C . THR A 1 83 ? 3.925 0.612 -2.749 1.00 96.06 83 THR A C 1
ATOM 675 O O . THR A 1 83 ? 4.298 -0.018 -3.738 1.00 96.06 83 THR A O 1
ATOM 678 N N . ILE A 1 84 ? 2.652 0.993 -2.606 1.00 96.25 84 ILE A N 1
ATOM 679 C CA . ILE A 1 84 ? 1.599 0.699 -3.593 1.00 96.25 84 ILE A CA 1
ATOM 680 C C . ILE A 1 84 ? 1.928 1.320 -4.957 1.00 96.25 84 ILE A C 1
ATOM 682 O O . ILE A 1 84 ? 1.748 0.673 -5.994 1.00 96.25 84 ILE A O 1
ATOM 686 N N . PHE A 1 85 ? 2.432 2.557 -4.976 1.00 95.88 85 PHE A N 1
ATOM 687 C CA . PHE A 1 85 ? 2.865 3.220 -6.203 1.00 95.88 85 PHE A CA 1
ATOM 688 C C . PHE A 1 85 ? 3.994 2.451 -6.906 1.00 95.88 85 PHE A C 1
ATOM 690 O O . PHE A 1 85 ? 3.889 2.190 -8.108 1.00 95.88 85 PHE A O 1
ATOM 697 N N . GLN A 1 86 ? 5.033 2.029 -6.177 1.00 94.56 86 GLN A N 1
ATOM 698 C CA . GLN A 1 86 ? 6.136 1.254 -6.753 1.00 94.56 86 GLN A CA 1
ATOM 699 C C . GLN A 1 86 ? 5.662 -0.099 -7.285 1.00 94.56 86 GLN A C 1
ATOM 701 O O . GLN A 1 86 ? 6.037 -0.475 -8.399 1.00 94.56 86 GLN A O 1
ATOM 706 N N . ILE A 1 87 ? 4.788 -0.797 -6.552 1.00 92.00 87 ILE A N 1
ATOM 707 C CA . ILE A 1 87 ? 4.215 -2.072 -7.001 1.00 92.00 87 ILE A CA 1
ATOM 708 C C . ILE A 1 87 ? 3.467 -1.881 -8.324 1.00 92.00 87 ILE A C 1
ATOM 710 O O . ILE A 1 87 ? 3.765 -2.561 -9.308 1.00 92.00 87 ILE A O 1
ATOM 714 N N . ARG A 1 88 ? 2.545 -0.912 -8.390 1.00 92.25 88 ARG A N 1
ATOM 715 C CA . ARG A 1 88 ? 1.786 -0.606 -9.615 1.00 92.25 88 ARG A CA 1
ATOM 716 C C . ARG A 1 88 ? 2.709 -0.244 -10.774 1.00 92.25 88 ARG A C 1
ATOM 718 O O . ARG A 1 88 ? 2.528 -0.756 -11.876 1.00 92.25 88 ARG A O 1
ATOM 725 N N . LYS A 1 89 ? 3.722 0.593 -10.532 1.00 91.12 89 LYS A N 1
ATOM 726 C CA . LYS A 1 89 ? 4.712 0.988 -11.545 1.00 91.12 89 LYS A CA 1
ATOM 727 C C . LYS A 1 89 ? 5.481 -0.217 -12.084 1.00 91.12 89 LYS A C 1
ATOM 729 O O . LYS A 1 89 ? 5.698 -0.298 -13.291 1.00 91.12 89 LYS A O 1
ATOM 734 N N . LYS A 1 90 ? 5.888 -1.146 -11.215 1.00 86.25 90 LYS A N 1
ATOM 735 C CA . LYS A 1 90 ? 6.593 -2.374 -11.606 1.00 86.25 90 LYS A CA 1
ATOM 736 C C . LYS A 1 90 ? 5.692 -3.301 -12.411 1.00 86.25 90 LYS A C 1
ATOM 738 O O . LYS A 1 90 ? 6.113 -3.737 -13.473 1.00 86.25 90 LYS A O 1
ATOM 743 N N . ILE A 1 91 ? 4.454 -3.530 -11.976 1.00 84.50 91 ILE A N 1
ATOM 744 C CA . ILE A 1 91 ? 3.503 -4.409 -12.676 1.00 84.50 91 ILE A CA 1
ATOM 745 C C . ILE A 1 91 ? 3.095 -3.831 -14.041 1.00 84.50 91 ILE A C 1
ATOM 747 O O . ILE A 1 91 ? 3.076 -4.559 -15.034 1.00 84.50 91 ILE A O 1
ATOM 751 N N . LYS A 1 92 ? 2.851 -2.517 -14.127 1.00 83.94 92 LYS A N 1
ATOM 752 C CA . LYS A 1 92 ? 2.432 -1.841 -15.367 1.00 83.94 92 LYS A CA 1
ATOM 753 C C . LYS A 1 92 ? 3.435 -1.996 -16.514 1.00 83.94 92 LYS A C 1
ATOM 755 O O . LYS A 1 92 ? 3.024 -2.021 -17.667 1.00 83.94 92 LYS A O 1
ATOM 760 N N . LYS A 1 93 ? 4.734 -2.141 -16.219 1.00 76.69 93 LYS A N 1
ATOM 761 C CA . LYS A 1 93 ? 5.767 -2.401 -17.241 1.00 76.69 93 LYS A CA 1
ATOM 762 C C . LYS A 1 93 ? 5.564 -3.721 -17.993 1.00 76.69 93 LYS A C 1
ATOM 764 O O . LYS A 1 93 ? 6.083 -3.859 -19.092 1.00 76.69 93 LYS A O 1
ATOM 769 N N . TYR A 1 94 ? 4.850 -4.674 -17.399 1.00 71.31 94 TYR A N 1
ATOM 770 C CA . TYR A 1 94 ? 4.697 -6.031 -17.930 1.00 71.31 94 TYR A CA 1
ATOM 771 C C . TYR A 1 94 ? 3.246 -6.400 -18.246 1.00 71.31 94 TYR A C 1
ATOM 773 O O . TYR A 1 94 ? 3.007 -7.352 -18.978 1.00 71.31 94 TYR A O 1
ATOM 781 N N . SER A 1 95 ? 2.284 -5.666 -17.690 1.00 70.62 95 SER A N 1
ATOM 782 C CA . SER A 1 95 ? 0.855 -5.870 -17.906 1.00 70.62 95 SER A CA 1
ATOM 783 C C . SER A 1 95 ? 0.179 -4.506 -18.015 1.00 70.62 95 SER A C 1
ATOM 785 O O . SER A 1 95 ? -0.349 -3.991 -17.029 1.00 70.62 95 SER A O 1
ATOM 787 N N . SER A 1 96 ? 0.226 -3.906 -19.207 1.00 68.81 96 SER A N 1
ATOM 788 C CA . SER A 1 96 ? -0.329 -2.571 -19.484 1.00 68.81 96 SER A CA 1
ATOM 789 C C . SER A 1 96 ? -1.835 -2.481 -19.247 1.00 68.81 96 SER A C 1
ATOM 791 O O . SER A 1 96 ? -2.329 -1.419 -18.870 1.00 68.81 96 SER A O 1
ATOM 793 N N . ASP A 1 97 ? -2.540 -3.600 -19.408 1.00 70.88 97 ASP A N 1
ATOM 794 C CA . ASP A 1 97 ? -3.998 -3.604 -19.547 1.00 70.88 97 ASP A CA 1
ATOM 795 C C . ASP A 1 97 ? -4.726 -3.923 -18.233 1.00 70.88 97 ASP A C 1
ATOM 797 O O . ASP A 1 97 ? -5.953 -3.867 -18.167 1.00 70.88 97 ASP A O 1
ATOM 801 N N . LYS A 1 98 ? -3.987 -4.247 -17.160 1.00 73.75 98 LYS A N 1
ATOM 802 C CA . LYS A 1 98 ? -4.570 -4.669 -15.877 1.00 73.75 98 LYS A CA 1
ATOM 803 C C . LYS A 1 98 ? -4.039 -3.877 -14.689 1.00 73.75 98 LYS A C 1
ATOM 805 O O . LYS A 1 98 ? -2.840 -3.831 -14.423 1.00 73.75 98 LYS A O 1
ATOM 810 N N . ASN A 1 99 ? -4.971 -3.329 -13.911 1.00 80.94 99 ASN A N 1
ATOM 811 C CA . ASN A 1 99 ? -4.708 -2.667 -12.635 1.00 80.94 99 ASN A CA 1
ATOM 812 C C . ASN A 1 99 ? -5.083 -3.591 -11.470 1.00 80.94 99 ASN A C 1
ATOM 814 O O . ASN A 1 99 ? -6.188 -3.505 -10.942 1.00 80.94 99 ASN A O 1
ATOM 818 N N . TYR A 1 100 ? -4.142 -4.439 -11.053 1.00 86.62 100 TYR A N 1
ATOM 819 C CA . TYR A 1 100 ? -4.391 -5.460 -10.029 1.00 86.62 100 TYR A CA 1
ATOM 820 C C . TYR A 1 100 ? -4.621 -4.920 -8.613 1.00 86.62 100 TYR A C 1
ATOM 822 O O . TYR A 1 100 ? -5.266 -5.562 -7.795 1.00 86.62 100 TYR A O 1
ATOM 830 N N . ILE A 1 101 ? -4.083 -3.741 -8.290 1.00 92.56 101 ILE A N 1
ATOM 831 C CA . ILE A 1 101 ? -4.314 -3.095 -6.993 1.00 92.56 101 ILE A CA 1
ATOM 832 C C . ILE A 1 101 ? -5.217 -1.895 -7.220 1.00 92.56 101 ILE A C 1
ATOM 834 O O . ILE A 1 101 ? -4.775 -0.894 -7.798 1.00 92.56 101 ILE A O 1
ATOM 838 N N . LYS A 1 102 ? -6.450 -1.945 -6.716 1.00 93.88 102 LYS A N 1
ATOM 839 C CA . LYS A 1 102 ? -7.409 -0.836 -6.785 1.00 93.88 102 LYS A CA 1
ATOM 840 C C . LYS A 1 102 ? -7.400 -0.000 -5.514 1.00 93.88 102 LYS A C 1
ATOM 842 O O . LYS A 1 102 ? -7.213 -0.509 -4.413 1.00 93.88 102 LYS A O 1
ATOM 847 N N . THR A 1 103 ? -7.602 1.301 -5.693 1.00 95.94 103 THR A N 1
ATOM 848 C CA . THR A 1 103 ? -7.851 2.228 -4.588 1.00 95.94 103 THR A CA 1
ATOM 849 C C . THR A 1 103 ? -9.343 2.215 -4.279 1.00 95.94 103 THR A C 1
ATOM 851 O O . THR A 1 103 ? -10.156 2.449 -5.171 1.00 95.94 103 THR A O 1
ATOM 854 N N . VAL A 1 104 ? -9.695 1.963 -3.023 1.00 96.12 104 VAL A N 1
ATOM 855 C CA . VAL A 1 104 ? -11.043 2.163 -2.487 1.00 96.12 104 VAL A CA 1
ATOM 856 C C . VAL A 1 104 ? -11.054 3.540 -1.832 1.00 96.12 104 VAL A C 1
ATOM 858 O O . VAL A 1 104 ? -10.422 3.742 -0.792 1.00 96.12 104 VAL A O 1
ATOM 861 N N . VAL A 1 105 ? -11.695 4.506 -2.492 1.00 93.62 105 VAL A N 1
ATOM 862 C CA . VAL A 1 105 ? -11.708 5.917 -2.073 1.00 93.62 105 VAL A CA 1
ATOM 863 C C . VAL A 1 105 ? -12.234 6.035 -0.643 1.00 93.62 105 VAL A C 1
ATOM 865 O O . VAL A 1 105 ? -13.236 5.420 -0.296 1.00 93.62 105 VAL A O 1
ATOM 868 N N . GLY A 1 106 ? -11.523 6.791 0.197 1.00 92.88 106 GLY A N 1
ATOM 869 C CA . GLY A 1 106 ? -11.867 6.973 1.611 1.00 92.88 106 GLY A CA 1
ATOM 870 C C . GLY A 1 106 ? -11.531 5.792 2.530 1.00 92.88 106 GLY A C 1
ATOM 871 O O . GLY A 1 106 ? -11.701 5.923 3.735 1.00 92.88 106 GLY A O 1
ATOM 872 N N . TYR A 1 107 ? -11.025 4.669 2.003 1.00 95.00 107 TYR A N 1
ATOM 873 C CA . TYR A 1 107 ? -10.756 3.467 2.799 1.00 95.00 107 TYR A CA 1
ATOM 874 C C . TYR A 1 107 ? -9.306 2.980 2.680 1.00 95.00 107 TYR A C 1
ATOM 876 O O . TYR A 1 107 ? -8.565 2.968 3.663 1.00 95.00 107 TYR A O 1
ATOM 884 N N . GLY A 1 108 ? -8.858 2.618 1.475 1.00 96.00 108 GLY A N 1
ATOM 885 C CA . GLY A 1 108 ? -7.520 2.060 1.276 1.00 96.00 108 GLY A CA 1
ATOM 886 C C . GLY A 1 108 ? -7.363 1.296 -0.034 1.00 96.00 108 GLY A C 1
ATOM 887 O O . GLY A 1 108 ? -7.651 1.842 -1.101 1.00 96.00 108 GLY A O 1
ATOM 888 N N . TYR A 1 109 ? -6.872 0.058 0.028 1.00 97.25 109 TYR A N 1
ATOM 889 C CA . TYR A 1 109 ? -6.467 -0.708 -1.155 1.00 97.25 109 TYR A CA 1
ATOM 890 C C . TYR A 1 109 ? -7.016 -2.132 -1.144 1.00 97.25 109 TYR A C 1
ATOM 892 O O . TYR A 1 109 ? -7.122 -2.750 -0.089 1.00 97.25 109 TYR A O 1
ATOM 900 N N . LYS A 1 110 ? -7.332 -2.657 -2.329 1.00 94.38 110 LYS A N 1
ATOM 901 C CA . LYS A 1 110 ? -7.739 -4.053 -2.534 1.00 94.38 110 LYS A CA 1
ATOM 902 C C . LYS A 1 110 ? -7.030 -4.666 -3.731 1.00 94.38 110 LYS A C 1
ATOM 904 O O . LYS A 1 110 ? -6.677 -3.946 -4.671 1.00 94.38 110 LYS A O 1
ATOM 909 N N . PHE A 1 111 ? -6.875 -5.984 -3.715 1.00 91.38 111 PHE A N 1
ATOM 910 C CA . PHE A 1 111 ? -6.459 -6.743 -4.890 1.00 91.38 111 PHE A CA 1
ATOM 911 C C . PHE A 1 111 ? -7.675 -7.150 -5.735 1.00 91.38 111 PHE A C 1
ATOM 913 O O . PHE A 1 111 ? -8.693 -7.572 -5.184 1.00 91.38 111 PHE A O 1
ATOM 920 N N . GLU A 1 112 ? -7.579 -7.028 -7.058 1.00 84.81 112 GLU A N 1
ATOM 921 C CA . GLU A 1 112 ? -8.624 -7.408 -8.017 1.00 84.81 112 GLU A CA 1
ATOM 922 C C . GLU A 1 112 ? -8.001 -8.043 -9.277 1.00 84.81 112 GLU A C 1
ATOM 924 O O . GLU A 1 112 ? -6.972 -7.567 -9.759 1.00 84.81 112 GLU A O 1
ATOM 929 N N . VAL A 1 113 ? -8.595 -9.139 -9.771 1.00 71.44 113 VAL A N 1
ATOM 930 C CA . VAL A 1 113 ? -8.075 -9.999 -10.864 1.00 71.44 113 VAL A CA 1
ATOM 931 C C . VAL A 1 113 ? -8.762 -9.716 -12.197 1.00 71.44 113 VAL A C 1
ATOM 933 O O . VAL A 1 113 ? -9.991 -9.498 -12.161 1.00 71.44 113 VAL A O 1
#

Radius of gyrati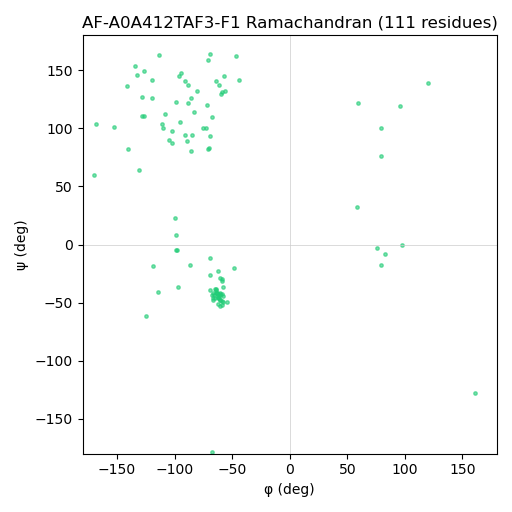on: 14.9 Å; Cα contacts (8 Å, |Δi|>4): 102; chains: 1; bounding box: 32×40×35 Å

Organism: NCBI:txid410072

pLDDT: mean 71.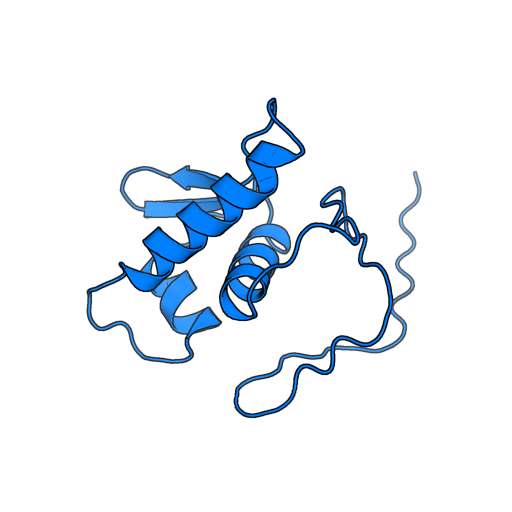43, std 26.2, range [19.3, 97.44]

InterPro domains:
  IPR001867 OmpR/PhoB-type DNA-binding domain [PF00486] (36-111)
  IPR001867 OmpR/PhoB-type DNA-binding domain [PS51755] (10-113)
  IPR001867 OmpR/PhoB-type DNA-binding domain [SM00862] (35-111)
  IPR001867 OmpR/PhoB-type DNA-binding domain [cd00383] (36-111)
  IPR016032 Signal transduction response regulator, C-terminal effector [SSF46894] (36-112)
  IPR036388 Winged helix-like DNA-binding domain superfamily [G3DSA:1.10.10.10] (11-112)